Protein AF-A0A6B3HUA5-F1 (afdb_monomer)

Solvent-accessible surface area (backbone atoms only — not comparable to full-atom values): 5035 Å² total; per-residue (Å²): 138,85,84,82,85,79,80,81,83,80,77,78,78,74,80,73,78,79,75,78,81,50,74,66,54,52,53,50,54,52,50,55,55,45,42,69,74,48,45,88,81,58,86,85,86,83,85,82,85,77,92,60,83,90,50,71,65,50,39,76,71,45,51,55,59,52,55,54,64,74,73,98

Foldseek 3Di:
DDDDDDDDDPDPPPPPPPDDDDPVVVVVVVVVVVCVVCVVVDDDDADDDDPDDDDVCCVVVGVVVVVVSVVD

pLDDT: mean 85.11, std 15.81, range [42.88, 97.06]

Mean predicted aligned error: 10.97 Å

Secondary structure (DSSP, 8-state):
-PPP--------------PPPPHHHHHHHHHHHHHHH-GGG---------SSS--HHHIIIIIHHHHHHHT-

Radius of gyration: 22.73 Å; Cα contacts (8 Å, |Δi|>4): 15; chains: 1; bounding box: 57×42×53 Å

Structure (mmCIF, N/CA/C/O backbone):
data_AF-A0A6B3HUA5-F1
#
_entry.id   AF-A0A6B3HUA5-F1
#
loop_
_atom_site.group_PDB
_atom_site.id
_atom_site.type_symbol
_atom_site.label_atom_id
_atom_site.label_alt_id
_atom_site.label_comp_id
_atom_site.label_asym_id
_atom_site.label_entity_id
_atom_site.label_seq_id
_atom_site.pdbx_PDB_ins_code
_atom_site.Cartn_x
_atom_site.Cartn_y
_atom_site.Cartn_z
_atom_site.occupancy
_atom_site.B_iso_or_equiv
_atom_site.auth_seq_id
_atom_site.auth_comp_id
_atom_site.auth_asym_id
_atom_site.auth_atom_id
_atom_site.pdbx_PDB_model_num
ATOM 1 N N . MET A 1 1 ? 42.470 -29.178 39.704 1.00 47.75 1 MET A N 1
ATOM 2 C CA . MET A 1 1 ? 41.006 -29.236 39.518 1.00 47.75 1 MET A CA 1
ATOM 3 C C . MET A 1 1 ? 40.508 -27.800 39.587 1.00 47.75 1 MET A C 1
ATOM 5 O O . MET A 1 1 ? 40.390 -27.240 40.665 1.00 47.75 1 MET A O 1
ATOM 9 N N . THR A 1 2 ? 40.450 -27.155 38.425 1.00 42.88 2 THR A N 1
ATOM 10 C CA . THR A 1 2 ? 40.414 -25.695 38.245 1.00 42.88 2 THR A CA 1
ATOM 11 C C . THR A 1 2 ? 38.960 -25.227 38.215 1.00 42.88 2 THR A C 1
ATOM 13 O O . THR A 1 2 ? 38.211 -25.656 37.342 1.00 42.88 2 THR A O 1
ATOM 16 N N . ALA A 1 3 ? 38.536 -24.403 39.175 1.00 45.38 3 ALA A N 1
ATOM 17 C CA . ALA A 1 3 ? 37.174 -23.875 39.227 1.00 45.38 3 ALA A CA 1
ATOM 18 C C . ALA A 1 3 ? 37.049 -22.637 38.323 1.00 45.38 3 ALA A C 1
ATOM 20 O O . ALA A 1 3 ? 37.809 -21.680 38.458 1.00 45.38 3 ALA A O 1
ATOM 21 N N . ALA A 1 4 ? 36.108 -22.690 37.382 1.00 51.38 4 ALA A N 1
ATOM 22 C CA . ALA A 1 4 ? 35.813 -21.632 36.428 1.00 51.38 4 ALA A CA 1
ATOM 23 C C . ALA A 1 4 ? 35.032 -20.487 37.097 1.00 51.38 4 ALA A C 1
ATOM 25 O O . ALA A 1 4 ? 33.910 -20.672 37.569 1.00 51.38 4 ALA A O 1
ATOM 26 N N . THR A 1 5 ? 35.618 -19.292 37.102 1.00 60.50 5 THR A N 1
ATOM 27 C CA . THR A 1 5 ? 34.945 -18.042 37.471 1.00 60.50 5 THR A CA 1
ATOM 28 C C . THR A 1 5 ? 33.943 -17.669 36.378 1.00 60.50 5 THR A C 1
ATOM 30 O O . THR A 1 5 ? 34.334 -17.261 35.288 1.00 60.50 5 THR A O 1
ATOM 33 N N . THR A 1 6 ? 32.646 -17.802 36.660 1.00 60.91 6 THR A N 1
ATOM 34 C CA . THR A 1 6 ? 31.577 -17.264 35.805 1.00 60.91 6 THR A CA 1
ATOM 35 C C . THR A 1 6 ? 31.283 -15.835 36.250 1.00 60.91 6 THR A C 1
ATOM 37 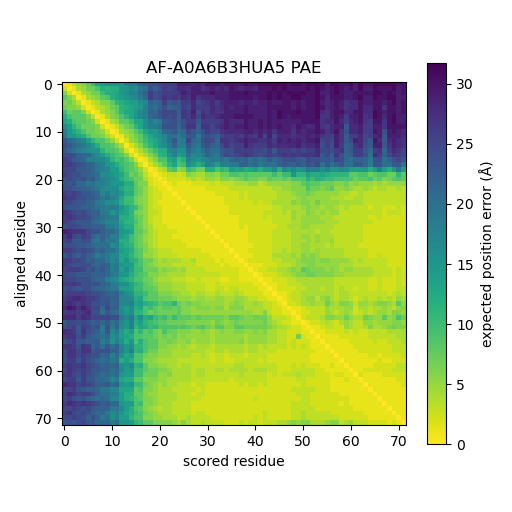O O . THR A 1 6 ? 30.718 -15.619 37.320 1.00 60.91 6 THR A O 1
ATOM 40 N N . ALA A 1 7 ? 31.695 -14.852 35.450 1.00 57.31 7 ALA A N 1
ATOM 41 C CA . ALA A 1 7 ? 31.332 -13.456 35.657 1.00 57.31 7 ALA A CA 1
ATOM 42 C C . ALA A 1 7 ? 29.890 -13.229 35.173 1.00 57.31 7 ALA A C 1
ATOM 44 O O . ALA A 1 7 ? 29.586 -13.406 33.994 1.00 57.31 7 ALA A O 1
ATOM 45 N N . ALA A 1 8 ? 28.999 -12.854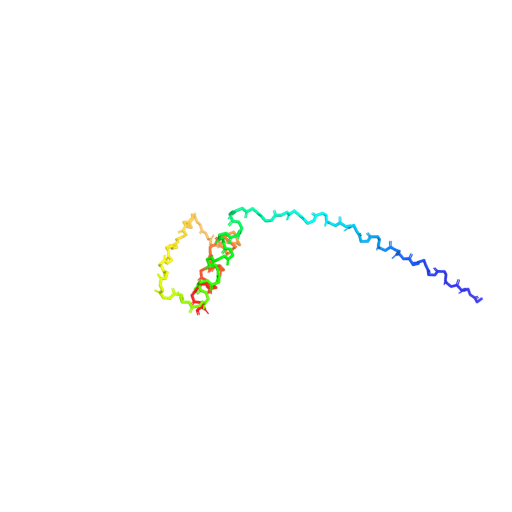 36.091 1.00 60.88 8 ALA A N 1
ATOM 46 C CA . ALA A 1 8 ? 27.640 -12.444 35.772 1.00 60.88 8 ALA A CA 1
ATOM 47 C C . ALA A 1 8 ? 27.672 -11.100 35.029 1.00 60.88 8 ALA A C 1
ATOM 49 O O . ALA A 1 8 ? 28.127 -10.089 35.564 1.00 60.88 8 ALA A O 1
ATOM 50 N N . ILE A 1 9 ? 27.191 -11.088 33.787 1.00 64.38 9 ILE A N 1
ATOM 51 C CA . ILE A 1 9 ? 27.011 -9.862 33.012 1.00 64.38 9 ILE A CA 1
ATOM 52 C C . ILE A 1 9 ? 25.712 -9.217 33.502 1.00 64.38 9 ILE A C 1
ATOM 54 O O . ILE A 1 9 ? 24.616 -9.590 33.083 1.00 64.38 9 ILE A O 1
ATOM 58 N N . SER A 1 10 ? 25.831 -8.264 34.426 1.00 60.56 10 SER A N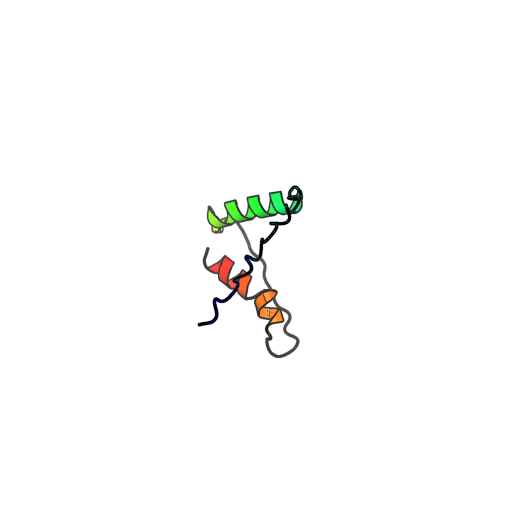 1
ATOM 59 C CA . SER A 1 10 ? 24.722 -7.396 34.820 1.00 60.56 10 SER A CA 1
ATOM 60 C C . SER A 1 10 ? 24.326 -6.531 33.627 1.00 60.56 10 SER A C 1
ATOM 62 O O . SER A 1 10 ? 25.006 -5.566 33.284 1.00 60.56 10 SER A O 1
ATOM 64 N N . THR A 1 11 ? 23.225 -6.891 32.971 1.00 60.78 11 THR A N 1
ATOM 65 C CA . THR A 1 11 ? 22.613 -6.051 31.941 1.00 60.78 11 THR A CA 1
ATOM 66 C C . THR A 1 11 ? 21.850 -4.945 32.660 1.00 60.78 11 THR A C 1
ATOM 68 O O . THR A 1 11 ? 20.730 -5.157 33.120 1.00 60.78 11 THR A O 1
ATOM 71 N N . THR A 1 12 ? 22.461 -3.769 32.809 1.00 61.38 12 THR A N 1
ATOM 72 C CA . THR A 1 12 ? 21.731 -2.565 33.218 1.00 61.38 12 THR A CA 1
ATOM 73 C C . THR A 1 12 ? 20.730 -2.264 32.111 1.00 61.38 12 THR A C 1
ATOM 75 O O . THR A 1 12 ? 21.110 -1.784 31.043 1.00 61.38 12 THR A O 1
ATOM 78 N N . ALA A 1 13 ? 19.461 -2.608 32.331 1.00 62.34 13 ALA A N 1
ATOM 79 C CA . ALA A 1 13 ? 18.379 -2.213 31.447 1.00 62.34 13 ALA A CA 1
ATOM 80 C C . ALA A 1 13 ? 18.364 -0.684 31.422 1.00 62.34 13 ALA A C 1
ATOM 82 O O . ALA A 1 13 ? 17.981 -0.041 32.398 1.00 62.34 13 ALA A O 1
ATOM 83 N N . ALA A 1 14 ? 18.869 -0.105 30.334 1.00 62.56 14 ALA A N 1
ATOM 84 C CA . ALA A 1 14 ? 18.738 1.314 30.092 1.00 62.56 14 ALA A CA 1
ATOM 85 C C . ALA A 1 14 ? 17.241 1.621 30.121 1.00 62.56 14 ALA A C 1
ATOM 87 O O . ALA A 1 14 ? 16.484 1.095 29.304 1.00 62.56 14 ALA A O 1
ATOM 88 N N . THR A 1 15 ? 16.814 2.416 31.101 1.00 59.03 15 THR A N 1
ATOM 89 C CA . THR A 1 15 ? 15.468 2.972 31.163 1.00 59.03 15 THR A CA 1
ATOM 90 C C . THR A 1 15 ? 15.284 3.803 29.903 1.00 59.03 15 THR A C 1
ATOM 92 O O . THR A 1 15 ? 15.697 4.959 29.846 1.00 59.03 15 THR A O 1
ATOM 95 N N . ALA A 1 16 ? 14.747 3.187 28.852 1.00 65.94 16 ALA A N 1
ATOM 96 C CA . ALA A 1 16 ? 14.361 3.894 27.652 1.00 65.94 16 ALA A CA 1
ATOM 97 C C . ALA A 1 16 ? 13.288 4.890 28.084 1.00 65.94 16 ALA A C 1
ATOM 99 O O . ALA A 1 16 ? 12.196 4.497 28.496 1.00 65.94 16 ALA A O 1
ATOM 100 N N . THR A 1 17 ? 13.625 6.176 28.071 1.00 62.28 17 THR A N 1
ATOM 101 C CA . THR A 1 17 ? 12.660 7.248 28.279 1.00 62.28 17 THR A CA 1
ATOM 102 C C . THR A 1 17 ? 11.578 7.062 27.223 1.00 62.28 17 THR A C 1
ATOM 104 O O . THR A 1 17 ? 11.828 7.266 26.037 1.00 62.28 17 THR A O 1
ATOM 107 N N . ALA A 1 18 ? 10.406 6.573 27.629 1.00 71.00 18 ALA A N 1
ATOM 108 C CA . ALA A 1 18 ? 9.307 6.346 26.708 1.00 71.00 18 ALA A CA 1
ATOM 109 C C . ALA A 1 18 ? 8.824 7.714 26.213 1.00 71.00 18 ALA A C 1
ATOM 111 O O . ALA A 1 18 ? 8.190 8.468 26.951 1.00 71.00 18 ALA A O 1
ATOM 112 N N . THR A 1 19 ? 9.185 8.063 24.980 1.00 83.31 19 THR A N 1
ATOM 113 C CA . THR A 1 19 ? 8.694 9.271 24.319 1.00 83.31 19 THR A CA 1
ATOM 114 C C . THR A 1 19 ? 7.182 9.156 24.152 1.00 83.31 19 THR A C 1
ATOM 116 O O . THR A 1 19 ? 6.680 8.132 23.690 1.00 83.31 19 THR A O 1
ATOM 119 N N . ALA A 1 20 ? 6.451 10.199 24.550 1.00 89.00 20 ALA A N 1
ATOM 120 C CA . ALA A 1 20 ? 5.006 10.247 24.372 1.00 89.00 20 ALA A CA 1
ATOM 121 C C . ALA A 1 20 ? 4.639 10.156 22.875 1.00 89.00 20 ALA A C 1
ATOM 123 O O . ALA A 1 20 ? 5.339 10.753 22.051 1.00 89.00 20 ALA A O 1
ATOM 124 N N . PRO A 1 21 ? 3.552 9.448 22.512 1.00 90.56 21 PRO A N 1
ATOM 125 C CA . PRO A 1 21 ? 3.157 9.287 21.122 1.00 90.56 21 PRO A CA 1
ATOM 126 C C . PRO A 1 21 ? 2.767 10.630 20.511 1.00 90.56 21 PRO A C 1
ATOM 128 O O . PRO A 1 21 ? 2.079 11.460 21.111 1.00 90.56 21 PRO A O 1
ATOM 131 N N . THR A 1 22 ? 3.192 10.825 19.276 1.00 96.19 22 THR A N 1
ATOM 132 C CA . THR A 1 22 ? 2.831 11.975 18.464 1.00 96.19 22 THR A CA 1
ATOM 133 C C . THR A 1 22 ? 1.346 11.920 18.080 1.00 96.19 22 THR A C 1
ATOM 135 O O . THR A 1 22 ? 0.752 10.842 17.968 1.00 96.19 22 THR A O 1
ATOM 138 N N . PRO A 1 23 ? 0.716 13.069 17.779 1.00 96.31 23 PRO A N 1
ATOM 139 C CA . PRO A 1 23 ? -0.653 13.091 17.263 1.00 96.31 23 PRO A CA 1
ATOM 140 C C . PRO A 1 23 ? -0.856 12.244 15.994 1.00 96.31 23 PRO A C 1
ATOM 142 O O . PRO A 1 23 ? -1.942 11.704 15.777 1.00 96.31 23 PRO A O 1
ATOM 145 N N . ALA A 1 24 ? 0.179 12.108 15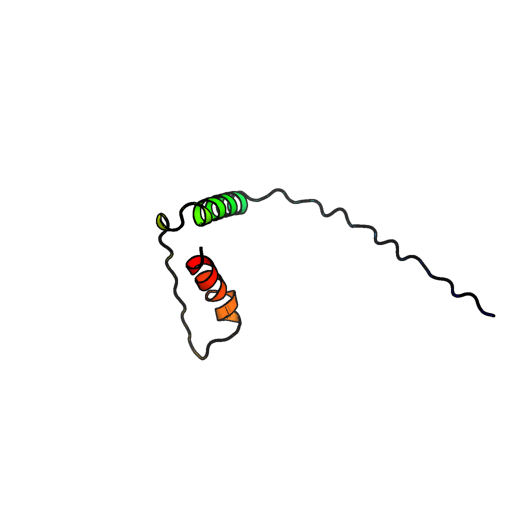.157 1.00 95.75 24 ALA A N 1
ATOM 146 C CA . ALA A 1 24 ? 0.138 11.273 13.959 1.00 95.75 24 ALA A CA 1
ATOM 147 C C . ALA A 1 24 ? 0.030 9.780 14.307 1.00 95.75 24 ALA A C 1
ATOM 149 O O . ALA A 1 24 ? -0.786 9.071 13.718 1.00 95.75 24 ALA A O 1
ATOM 150 N N . GLU A 1 25 ? 0.794 9.318 15.297 1.00 95.88 25 GLU A N 1
ATOM 151 C CA . GLU A 1 25 ? 0.741 7.934 15.780 1.00 95.88 25 GLU A CA 1
ATOM 152 C C . GLU A 1 25 ? -0.606 7.616 16.431 1.00 95.88 25 GLU A C 1
ATOM 154 O O . GLU A 1 25 ? -1.178 6.563 16.161 1.00 95.88 25 GLU A O 1
ATOM 159 N N . LEU A 1 26 ? -1.161 8.546 17.219 1.00 97.00 26 LEU A N 1
ATOM 160 C CA . LEU A 1 26 ? -2.486 8.381 17.827 1.00 97.00 26 LEU A CA 1
ATOM 161 C C . LEU A 1 26 ? -3.583 8.212 16.768 1.00 97.00 26 LEU A C 1
ATOM 163 O O . LEU A 1 26 ? -4.381 7.278 16.854 1.00 97.00 26 LEU A O 1
ATOM 167 N N . ARG A 1 27 ? -3.585 9.073 15.741 1.00 97.06 27 ARG A N 1
ATOM 168 C CA . ARG A 1 27 ? -4.534 8.982 14.622 1.00 97.06 27 ARG A CA 1
ATOM 169 C C . ARG A 1 27 ? -4.346 7.692 13.823 1.00 97.06 27 ARG A C 1
ATOM 171 O O . ARG A 1 27 ? -5.329 7.067 13.441 1.00 97.06 27 ARG A O 1
ATOM 178 N N . SER A 1 28 ? -3.101 7.285 13.578 1.00 95.50 28 SER A N 1
ATOM 179 C CA . SER A 1 28 ? -2.801 6.022 12.895 1.00 95.50 28 SER A CA 1
ATOM 180 C C . SER A 1 28 ? -3.349 4.824 13.677 1.00 95.50 28 SER A C 1
ATOM 182 O O . SER A 1 28 ? -4.051 3.984 13.121 1.00 95.50 28 SER A O 1
ATOM 184 N N . ALA A 1 29 ? -3.131 4.792 14.995 1.00 96.50 29 ALA A N 1
ATOM 185 C CA . ALA A 1 29 ? -3.645 3.733 15.857 1.00 96.50 29 ALA A CA 1
ATOM 186 C C . ALA A 1 29 ? -5.182 3.694 15.893 1.00 96.50 29 ALA A C 1
ATOM 188 O O . ALA A 1 29 ? -5.772 2.619 15.943 1.00 96.50 29 ALA A O 1
ATOM 189 N N . GLU A 1 30 ? -5.850 4.850 15.882 1.00 96.94 30 GLU A N 1
ATOM 190 C CA . GLU A 1 30 ? -7.311 4.925 15.752 1.00 96.94 30 GLU A CA 1
ATOM 191 C C . GLU A 1 30 ? -7.797 4.339 14.421 1.00 96.94 30 GLU A C 1
ATOM 193 O O . GLU A 1 30 ? -8.707 3.511 14.412 1.00 96.94 30 GLU A O 1
ATOM 198 N N . LEU A 1 31 ? -7.157 4.710 13.310 1.00 95.00 31 LEU A N 1
ATOM 199 C CA . LEU A 1 31 ? -7.487 4.185 11.986 1.00 95.00 31 LEU A CA 1
ATOM 200 C C . LEU A 1 31 ? -7.303 2.668 11.904 1.00 95.00 31 LEU A C 1
ATOM 202 O O 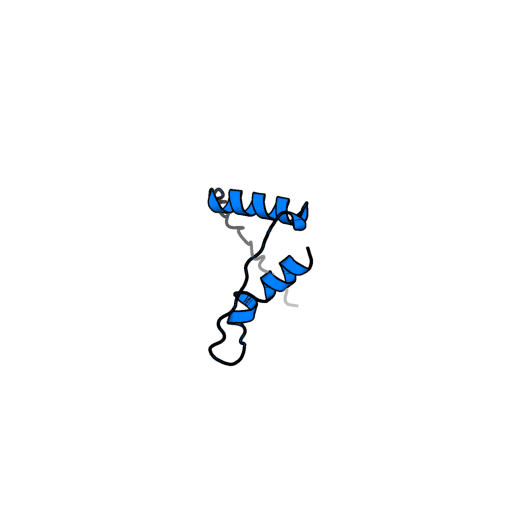. LEU A 1 31 ? -8.195 1.992 11.404 1.00 95.00 31 LEU A O 1
ATOM 206 N N . GLU A 1 32 ? -6.205 2.123 12.433 1.00 95.44 32 GLU A N 1
ATOM 207 C CA . GLU A 1 32 ? -5.964 0.672 12.461 1.00 95.44 32 GLU A CA 1
ATOM 208 C C . GLU A 1 32 ? -7.049 -0.072 13.258 1.00 95.44 32 GLU A C 1
ATOM 210 O O . GLU A 1 32 ? -7.512 -1.126 12.824 1.00 95.44 32 GLU A O 1
ATOM 215 N N . ARG A 1 33 ? -7.539 0.490 14.376 1.00 96.75 33 ARG A N 1
ATOM 216 C CA . ARG A 1 33 ? -8.667 -0.109 15.117 1.00 96.75 33 ARG A CA 1
ATOM 217 C C . ARG A 1 33 ? -9.938 -0.160 14.271 1.00 96.75 33 ARG A C 1
ATOM 219 O O . ARG A 1 33 ? -10.599 -1.193 14.243 1.00 96.75 33 ARG A O 1
ATOM 226 N N . HIS A 1 34 ? -10.271 0.927 13.576 1.00 96.38 34 HIS A N 1
ATOM 227 C CA . HIS A 1 34 ? -11.458 0.964 12.721 1.00 96.38 34 HIS A CA 1
ATOM 228 C C . HIS A 1 34 ? -11.322 0.073 11.480 1.00 96.38 34 HIS A C 1
ATOM 230 O O . HIS A 1 34 ? -12.302 -0.548 11.083 1.00 96.38 34 HIS A O 1
ATOM 236 N N . LEU A 1 35 ? -10.123 -0.027 10.897 1.00 95.00 35 LEU A N 1
ATOM 237 C CA . LEU A 1 35 ? -9.846 -0.888 9.743 1.00 95.00 35 LEU A CA 1
ATOM 238 C C . LEU A 1 35 ? -10.114 -2.364 10.049 1.00 95.00 35 LEU A C 1
ATOM 240 O O . LEU A 1 35 ? -10.642 -3.064 9.197 1.00 95.00 35 LEU A O 1
ATOM 244 N N . VAL A 1 36 ? -9.781 -2.827 11.256 1.00 95.31 36 VAL A N 1
ATOM 245 C CA . VAL A 1 36 ? -10.043 -4.213 11.680 1.00 95.31 36 VAL A CA 1
ATOM 246 C C . VAL A 1 36 ? -11.526 -4.448 11.989 1.00 95.31 36 VAL A C 1
ATOM 248 O O . VAL A 1 36 ? -12.028 -5.549 11.793 1.00 95.31 36 VAL A O 1
ATOM 251 N N . GLN A 1 37 ? -12.237 -3.437 12.494 1.00 97.06 37 GLN A N 1
ATOM 252 C CA . GLN A 1 37 ? -13.647 -3.570 12.879 1.00 97.06 37 GLN A CA 1
ATOM 253 C C . GLN A 1 37 ? -14.606 -3.525 11.684 1.00 97.06 37 GLN A C 1
ATOM 255 O O . GLN A 1 37 ? -15.576 -4.278 11.655 1.00 97.06 37 GLN A O 1
ATOM 260 N N . ASP A 1 38 ? -14.360 -2.625 10.731 1.00 96.06 38 ASP A N 1
ATOM 261 C CA . ASP A 1 38 ? -15.208 -2.409 9.556 1.00 96.06 38 ASP A CA 1
ATOM 262 C C . ASP A 1 38 ? -14.347 -2.028 8.335 1.00 96.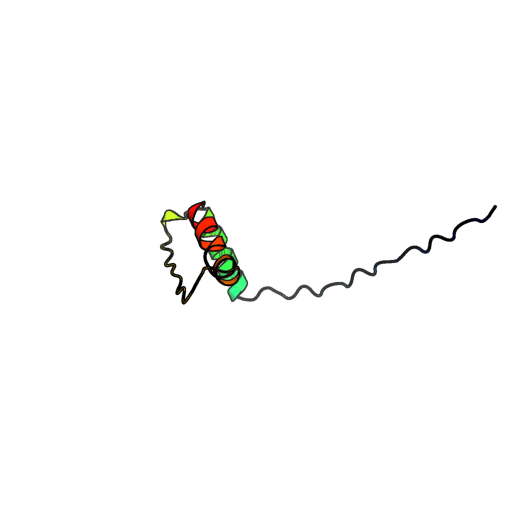06 38 ASP A C 1
ATOM 264 O O . ASP A 1 38 ? -14.296 -0.857 7.932 1.00 96.06 38 ASP A O 1
ATOM 268 N N . PRO A 1 39 ? -13.628 -2.998 7.736 1.00 93.94 39 PRO A N 1
ATOM 269 C CA . PRO A 1 39 ? -12.760 -2.737 6.589 1.00 93.94 39 PRO A CA 1
ATOM 270 C C . PRO A 1 39 ? -13.542 -2.237 5.364 1.00 93.94 39 PRO A C 1
ATOM 272 O O . PRO A 1 39 ? -13.031 -1.419 4.598 1.00 93.94 39 PRO A O 1
ATOM 275 N N . GLY A 1 40 ? -14.802 -2.662 5.199 1.00 94.44 40 GLY A N 1
ATOM 276 C CA . GLY A 1 40 ? -15.650 -2.321 4.050 1.00 94.44 40 GLY A CA 1
ATOM 277 C C . GLY A 1 40 ? -16.005 -0.835 3.942 1.00 94.44 40 GLY A C 1
ATOM 278 O O . GLY A 1 40 ? -16.294 -0.346 2.848 1.00 94.44 40 GLY A O 1
ATOM 279 N N . ARG A 1 41 ? -15.931 -0.087 5.050 1.00 95.25 41 ARG A N 1
ATOM 280 C CA . ARG A 1 41 ? -16.126 1.370 5.069 1.00 95.25 41 ARG A CA 1
ATOM 281 C C . ARG A 1 41 ? -14.969 2.146 4.437 1.00 95.25 41 ARG A C 1
ATOM 283 O O . ARG A 1 41 ? -15.146 3.304 4.050 1.00 95.25 41 ARG A O 1
ATOM 290 N N . PHE A 1 42 ? -13.785 1.546 4.336 1.00 94.38 42 PHE A N 1
ATOM 291 C CA . PHE A 1 42 ? -12.588 2.217 3.845 1.00 94.38 42 PHE A CA 1
ATOM 292 C C . PHE A 1 42 ? -12.300 1.853 2.392 1.00 94.38 42 PHE A C 1
ATOM 294 O O . PHE A 1 42 ? -12.337 0.696 1.986 1.00 94.38 42 PHE A O 1
ATOM 301 N N . ARG A 1 43 ? -11.939 2.862 1.592 1.00 92.94 43 ARG A N 1
ATOM 302 C CA . ARG A 1 43 ? -11.436 2.651 0.234 1.00 92.94 43 ARG A CA 1
ATOM 303 C C . ARG A 1 43 ? -9.928 2.843 0.210 1.00 92.94 43 ARG A C 1
ATOM 305 O O . ARG A 1 43 ? -9.442 3.961 0.354 1.00 92.94 43 ARG A O 1
ATOM 312 N N . VAL A 1 44 ? -9.195 1.755 -0.003 1.00 92.19 44 VAL A N 1
ATOM 313 C CA . VAL A 1 44 ? -7.733 1.784 -0.096 1.00 92.19 44 VAL A CA 1
ATOM 314 C C . VAL A 1 44 ? -7.323 1.978 -1.555 1.00 92.19 44 VAL A C 1
ATOM 316 O O . VAL A 1 44 ? -7.606 1.138 -2.408 1.00 92.19 44 VAL A O 1
ATOM 319 N N . LEU A 1 45 ? -6.642 3.085 -1.850 1.00 92.00 45 LEU A N 1
ATOM 320 C CA . LEU A 1 45 ? -5.979 3.290 -3.136 1.00 92.00 45 LEU A CA 1
ATOM 321 C C . LEU 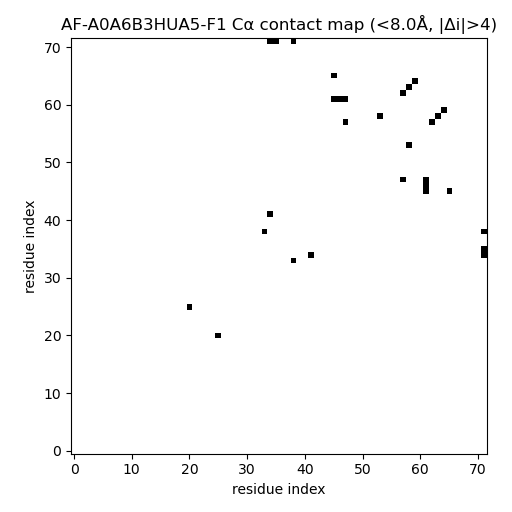A 1 45 ? -4.537 2.795 -3.023 1.00 92.00 45 LEU A C 1
ATOM 323 O O . LEU A 1 45 ? -3.797 3.230 -2.145 1.00 92.00 45 LEU A O 1
ATOM 327 N N . THR A 1 46 ? -4.134 1.889 -3.910 1.00 88.06 46 THR A N 1
ATOM 328 C CA . THR A 1 46 ? -2.757 1.383 -3.962 1.00 88.06 46 THR A CA 1
ATOM 329 C C . THR A 1 46 ? -2.209 1.487 -5.379 1.00 88.06 46 THR A C 1
ATOM 331 O O . THR A 1 46 ? -2.975 1.551 -6.340 1.00 88.06 46 THR A O 1
ATOM 334 N N . GLY A 1 47 ? -0.886 1.485 -5.516 1.00 88.19 47 GLY A N 1
ATOM 335 C CA . GLY A 1 47 ? -0.209 1.429 -6.805 1.00 88.19 47 GLY A CA 1
ATOM 336 C C . GLY A 1 47 ? 1.291 1.255 -6.617 1.00 88.19 47 GLY A C 1
ATOM 337 O O . GLY A 1 47 ? 1.830 1.643 -5.587 1.00 88.19 47 GLY A O 1
ATOM 338 N N . ASP A 1 48 ? 1.945 0.660 -7.609 1.00 90.88 48 ASP A N 1
ATOM 339 C CA . ASP A 1 48 ? 3.399 0.540 -7.690 1.00 90.88 48 ASP A CA 1
ATOM 340 C C . ASP A 1 48 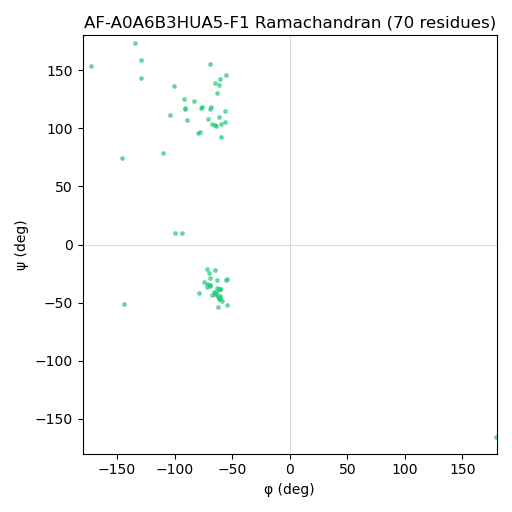? 3.857 1.026 -9.062 1.00 90.88 48 ASP A C 1
ATOM 342 O O . ASP A 1 48 ? 3.181 0.777 -10.063 1.00 90.88 48 ASP A O 1
ATOM 346 N N . ARG A 1 49 ? 5.016 1.693 -9.125 1.00 89.94 49 ARG A N 1
ATOM 347 C CA . ARG A 1 49 ? 5.662 2.075 -10.388 1.00 89.94 49 ARG A CA 1
ATOM 348 C C . ARG A 1 49 ? 6.934 1.248 -10.599 1.00 89.94 49 ARG A C 1
ATOM 350 O O . ARG A 1 49 ? 8.026 1.766 -10.365 1.00 89.94 49 ARG A O 1
ATOM 357 N N . PRO A 1 50 ? 6.825 -0.014 -11.046 1.00 89.50 50 PRO A N 1
ATOM 358 C CA . PRO A 1 50 ? 8.005 -0.810 -11.338 1.00 89.50 50 PRO A CA 1
ATOM 359 C C . PRO A 1 50 ? 8.708 -0.245 -12.580 1.00 89.50 50 PRO A C 1
ATOM 361 O O . PRO A 1 50 ? 8.157 -0.240 -13.678 1.00 89.50 50 PRO A O 1
ATOM 364 N N . THR A 1 51 ? 9.937 0.241 -12.415 1.00 93.44 51 THR A N 1
ATOM 365 C CA . THR A 1 51 ? 10.822 0.643 -13.529 1.00 93.44 51 THR A CA 1
ATOM 366 C C . THR A 1 51 ? 11.759 -0.485 -13.970 1.00 93.44 51 THR A C 1
ATOM 368 O O . THR A 1 51 ? 12.692 -0.255 -14.732 1.00 93.44 51 THR A O 1
ATOM 371 N N . GLY A 1 52 ? 11.536 -1.697 -13.465 1.00 93.94 52 GLY A N 1
ATOM 372 C CA . GLY A 1 52 ? 12.338 -2.893 -13.695 1.00 93.94 52 GLY A CA 1
ATOM 373 C C . GLY A 1 52 ? 11.755 -4.084 -12.925 1.00 93.94 52 GLY A C 1
ATOM 374 O O . GLY A 1 52 ? 10.618 -3.999 -12.450 1.00 93.94 52 GLY A O 1
ATOM 375 N N . PRO A 1 53 ? 12.509 -5.189 -12.784 1.00 96.06 53 PRO A N 1
ATOM 376 C CA . PRO A 1 53 ? 12.082 -6.334 -11.989 1.00 96.06 53 PRO A CA 1
ATOM 377 C C . PRO A 1 53 ? 11.729 -5.940 -10.552 1.00 96.06 53 PRO A C 1
ATOM 379 O O . PRO A 1 53 ? 12.353 -5.058 -9.954 1.00 96.06 53 PRO A O 1
ATOM 382 N N . LEU A 1 54 ? 10.741 -6.629 -9.984 1.00 94.00 54 LEU A N 1
ATOM 383 C CA . LEU A 1 54 ? 10.398 -6.461 -8.578 1.00 94.00 54 LEU A CA 1
ATOM 384 C C . LEU A 1 54 ? 11.596 -6.843 -7.705 1.00 94.00 54 LEU A C 1
ATOM 386 O O . LEU A 1 54 ? 12.265 -7.849 -7.925 1.00 94.00 54 LEU A O 1
ATOM 390 N N . HIS A 1 55 ? 11.834 -6.033 -6.684 1.00 93.44 55 HIS A N 1
ATOM 391 C CA . HIS A 1 55 ? 12.868 -6.266 -5.683 1.00 93.44 55 HIS A CA 1
ATOM 392 C C . HIS A 1 55 ? 12.289 -6.024 -4.290 1.00 93.44 55 HIS A C 1
ATOM 394 O O . HIS A 1 55 ? 11.172 -5.525 -4.144 1.00 93.44 55 HIS A O 1
ATOM 400 N N . LEU A 1 56 ? 13.073 -6.332 -3.257 1.00 96.12 56 LEU A N 1
ATOM 401 C CA . LEU A 1 56 ? 12.643 -6.263 -1.856 1.00 96.12 56 LEU A CA 1
ATOM 402 C C . LEU A 1 56 ? 12.067 -4.900 -1.444 1.00 96.12 56 LEU A C 1
ATOM 404 O O . LEU A 1 56 ? 11.169 -4.839 -0.613 1.00 96.12 56 LEU A O 1
ATOM 408 N N . GLY A 1 57 ? 12.515 -3.811 -2.069 1.00 93.75 57 GLY A N 1
ATOM 409 C CA . GLY A 1 57 ? 11.979 -2.474 -1.810 1.00 93.75 57 GLY A CA 1
ATOM 410 C C . GLY A 1 57 ? 10.494 -2.355 -2.151 1.00 93.75 57 GLY A C 1
ATOM 411 O O . GLY A 1 57 ? 9.747 -1.765 -1.384 1.00 93.75 57 GLY A O 1
ATOM 412 N N . HIS A 1 58 ? 10.036 -2.993 -3.231 1.00 94.75 58 HIS A N 1
ATOM 413 C CA . HIS A 1 58 ? 8.611 -3.033 -3.574 1.00 94.75 58 HIS A CA 1
ATOM 414 C C . HIS A 1 58 ? 7.812 -3.883 -2.579 1.00 94.75 58 HIS A C 1
ATOM 416 O O . HIS A 1 58 ? 6.666 -3.564 -2.258 1.00 94.75 58 HIS A O 1
ATOM 422 N N . TYR A 1 59 ? 8.421 -4.956 -2.062 1.00 94.69 59 TYR A N 1
ATOM 423 C CA . TYR A 1 59 ? 7.781 -5.807 -1.064 1.00 94.69 59 TYR A CA 1
ATOM 424 C C . TYR A 1 59 ? 7.482 -5.035 0.222 1.00 94.69 59 TYR A C 1
ATOM 426 O O . TYR A 1 59 ? 6.329 -4.981 0.652 1.00 94.69 59 TYR A O 1
ATOM 434 N N . PHE A 1 60 ? 8.505 -4.396 0.793 1.00 94.88 60 PHE A N 1
ATOM 435 C CA . PHE A 1 60 ? 8.357 -3.608 2.016 1.00 94.88 60 PHE A CA 1
ATOM 436 C C . PHE A 1 60 ? 7.598 -2.299 1.785 1.00 94.88 60 PHE A C 1
ATOM 438 O O . PHE A 1 60 ? 6.857 -1.868 2.662 1.00 94.88 60 PHE A O 1
ATOM 445 N N . GLY A 1 61 ? 7.764 -1.686 0.611 1.00 92.19 61 GLY A N 1
ATOM 446 C CA . GLY A 1 61 ? 7.145 -0.408 0.271 1.00 92.19 61 GLY A CA 1
ATOM 447 C C . GLY A 1 61 ? 5.642 -0.505 0.034 1.00 92.19 61 GLY A C 1
ATOM 448 O O . GLY A 1 61 ? 4.911 0.393 0.444 1.00 92.19 61 GLY A O 1
ATOM 449 N N . THR A 1 62 ? 5.170 -1.600 -0.573 1.00 93.31 62 THR A N 1
ATOM 450 C CA . THR A 1 62 ? 3.760 -1.688 -0.977 1.00 93.31 62 THR A CA 1
ATOM 451 C C . THR A 1 62 ? 3.155 -3.078 -0.833 1.00 93.31 62 THR A C 1
ATOM 453 O O . THR A 1 62 ? 2.075 -3.209 -0.253 1.00 93.31 62 THR A O 1
ATOM 456 N N . LEU A 1 63 ? 3.798 -4.125 -1.366 1.00 93.62 63 LEU A N 1
ATOM 457 C CA . LEU A 1 63 ? 3.123 -5.418 -1.561 1.00 93.62 63 LEU A CA 1
ATOM 458 C C . LEU A 1 63 ? 2.705 -6.071 -0.241 1.00 93.62 63 LEU A C 1
ATOM 460 O O . LEU A 1 63 ? 1.577 -6.548 -0.137 1.00 93.62 63 LEU A O 1
ATOM 464 N N . ASN A 1 64 ? 3.569 -6.050 0.777 1.00 95.62 64 ASN A N 1
ATOM 465 C CA . ASN A 1 64 ? 3.266 -6.664 2.069 1.00 95.62 64 ASN A CA 1
ATOM 466 C C . ASN A 1 64 ? 2.040 -6.019 2.735 1.00 95.62 64 ASN A C 1
ATOM 468 O O . ASN A 1 64 ? 1.140 -6.714 3.205 1.00 95.62 64 ASN A O 1
ATOM 472 N N . ASN A 1 65 ? 1.961 -4.684 2.728 1.00 94.25 65 ASN A N 1
ATOM 473 C CA . ASN A 1 65 ? 0.819 -3.988 3.314 1.00 94.25 65 ASN A CA 1
ATOM 474 C C . ASN A 1 65 ? -0.453 -4.180 2.478 1.00 94.25 65 ASN A C 1
ATOM 476 O O . ASN A 1 65 ? -1.532 -4.318 3.045 1.00 94.25 65 ASN A O 1
ATOM 480 N N . ARG A 1 66 ? -0.338 -4.254 1.144 1.00 94.69 66 ARG A N 1
ATOM 481 C CA . ARG A 1 66 ? -1.478 -4.561 0.269 1.00 94.69 66 ARG A CA 1
ATOM 482 C C 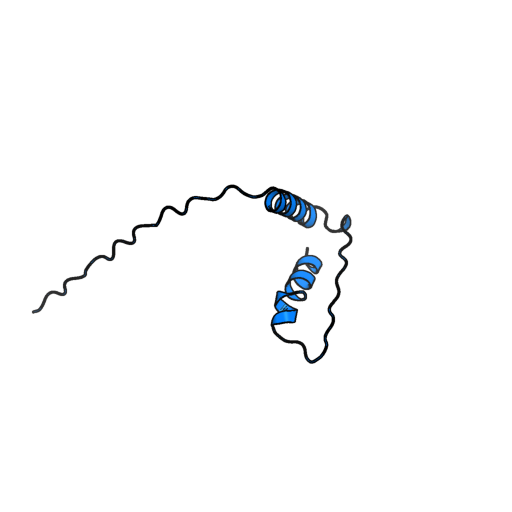. ARG A 1 66 ? -2.090 -5.919 0.620 1.00 94.69 66 ARG A C 1
ATOM 484 O O . ARG A 1 66 ? -3.297 -5.989 0.808 1.00 94.69 66 ARG A O 1
ATOM 491 N N . VAL A 1 67 ? -1.268 -6.961 0.759 1.00 95.00 67 VAL A N 1
ATOM 492 C CA . VAL A 1 67 ? -1.737 -8.305 1.137 1.00 95.00 67 VAL A CA 1
ATOM 493 C C . VAL A 1 67 ? -2.318 -8.309 2.550 1.00 95.00 67 VAL A C 1
ATOM 495 O O . VAL A 1 67 ? -3.384 -8.877 2.761 1.00 95.00 67 VAL A O 1
ATOM 498 N N . ARG A 1 68 ? -1.672 -7.633 3.513 1.00 95.38 68 ARG A N 1
ATOM 499 C CA . ARG A 1 68 ? -2.209 -7.489 4.876 1.00 95.38 68 ARG A CA 1
ATOM 500 C C . ARG A 1 68 ? -3.622 -6.909 4.857 1.00 95.38 68 ARG A C 1
ATOM 502 O O . ARG A 1 68 ? -4.509 -7.495 5.457 1.00 95.38 68 ARG A O 1
ATOM 509 N N . LEU A 1 69 ? -3.815 -5.787 4.163 1.00 94.19 69 LEU A N 1
ATOM 510 C CA . LEU A 1 69 ? -5.098 -5.081 4.106 1.00 94.19 69 LEU A CA 1
ATOM 511 C C . LEU A 1 69 ? -6.175 -5.852 3.332 1.00 94.19 69 LEU A C 1
ATOM 513 O O . LEU A 1 69 ? -7.349 -5.691 3.628 1.00 94.19 69 LEU A O 1
ATOM 517 N N . GLN A 1 70 ? -5.795 -6.675 2.352 1.00 92.62 70 GLN A N 1
ATOM 518 C CA . GLN A 1 70 ? -6.730 -7.551 1.631 1.00 92.62 70 GLN A CA 1
ATOM 519 C C . GLN A 1 70 ? -7.258 -8.707 2.485 1.00 92.62 70 GLN A C 1
ATOM 521 O O . GLN A 1 70 ? -8.317 -9.241 2.177 1.00 92.62 70 GLN A O 1
ATOM 526 N N . ASN A 1 71 ? -6.506 -9.104 3.512 1.00 94.44 71 ASN A N 1
ATOM 527 C CA . ASN A 1 71 ? -6.844 -10.211 4.404 1.00 94.44 71 ASN A CA 1
ATOM 528 C C . ASN A 1 71 ? -7.461 -9.743 5.735 1.00 94.44 71 ASN A C 1
ATOM 530 O O . ASN A 1 71 ? -7.567 -10.555 6.656 1.00 94.44 71 ASN A O 1
ATOM 534 N N . LEU A 1 72 ? -7.796 -8.453 5.853 1.00 91.94 72 LEU A N 1
ATOM 535 C CA . LEU A 1 72 ? -8.629 -7.927 6.938 1.00 91.94 72 LEU A CA 1
ATOM 536 C C . LEU A 1 72 ? -10.099 -8.244 6.657 1.00 91.94 72 LEU A C 1
ATOM 538 O O . LEU A 1 72 ? -10.777 -8.681 7.609 1.00 91.94 72 LEU A O 1
#

Sequence (72 aa):
MTAATTAAISTTAATATATAPTPAELRSAELERHLVQDPGRFRVLTGDRPTGPLHLGHYFGTLNNRVRLQNL